Protein AF-A0A7X6W1H3-F1 (afdb_monomer_lite)

Sequence (76 aa):
MPQRLIPTGTCWCGCGGETGRGSFFLPGHDKVAESAVILVEYSGVPEFLAKHGYGPGGKNARQAFQEWRDKGKAAR

Secondary structure (DSSP, 8-state):
-PPPP---SB-TTTT-PBPPTT-SSSTTHHHHHHHHHHHHHHSSHHHHHHHTTBSTTSB-HHHHHHHHHHHHHHT-

pLDDT: mean 93.75, std 8.98, range [55.16, 98.5]

Foldseek 3Di:
DDDDDFAPQAAPLPPRDGDDHRDNHDVPSVVSSVQVCCCVVQVDDVSVQVVVQHDVVGDDPVVVVVVVVVVVVVVD

Structure (mmCIF, N/CA/C/O backbone):
data_AF-A0A7X6W1H3-F1
#
_entry.id   AF-A0A7X6W1H3-F1
#
loop_
_atom_site.group_PDB
_atom_site.id
_atom_site.type_symbol
_atom_site.label_atom_id
_atom_site.label_alt_id
_atom_site.label_comp_id
_atom_site.label_asym_id
_atom_site.label_entity_id
_atom_site.label_seq_id
_atom_site.pdbx_PDB_ins_code
_atom_site.Cartn_x
_atom_site.Cartn_y
_atom_site.Cartn_z
_atom_site.occupancy
_atom_site.B_iso_or_equiv
_atom_site.auth_seq_id
_atom_site.auth_comp_id
_atom_site.auth_asym_id
_atom_site.auth_atom_id
_atom_site.pdbx_PDB_model_num
ATOM 1 N N . MET A 1 1 ? 8.729 -20.820 8.117 1.00 55.50 1 MET A N 1
ATOM 2 C CA . MET A 1 1 ? 9.607 -19.629 8.129 1.00 55.50 1 MET A CA 1
ATOM 3 C C . MET A 1 1 ? 9.202 -18.770 6.939 1.00 55.50 1 MET A C 1
ATOM 5 O O . MET A 1 1 ? 9.286 -19.292 5.834 1.00 55.50 1 MET A O 1
ATOM 9 N N . PRO A 1 2 ? 8.672 -17.547 7.106 1.00 69.06 2 PRO A N 1
ATOM 10 C CA . PRO A 1 2 ? 8.355 -16.707 5.954 1.00 69.06 2 PRO A CA 1
ATOM 11 C C . PRO A 1 2 ? 9.652 -16.338 5.225 1.00 69.06 2 PRO A C 1
ATOM 13 O O . PRO A 1 2 ? 10.620 -15.902 5.852 1.00 69.06 2 PRO A O 1
ATOM 16 N N . GLN A 1 3 ? 9.684 -16.556 3.911 1.00 84.56 3 GLN A N 1
ATOM 17 C CA . GLN A 1 3 ? 10.822 -16.190 3.076 1.00 84.56 3 GLN A CA 1
ATOM 18 C C . GLN A 1 3 ? 10.989 -14.666 3.118 1.00 84.56 3 GLN A C 1
ATOM 20 O O . GLN A 1 3 ? 10.041 -13.923 2.860 1.00 84.56 3 GLN A O 1
ATOM 25 N N . ARG A 1 4 ? 12.188 -14.186 3.463 1.00 87.25 4 ARG A N 1
ATOM 26 C CA . ARG A 1 4 ? 12.483 -12.750 3.429 1.00 87.25 4 ARG A CA 1
ATOM 27 C C . ARG A 1 4 ? 12.453 -12.274 1.975 1.00 87.25 4 ARG A C 1
ATOM 29 O O . ARG A 1 4 ? 13.144 -12.845 1.137 1.00 87.25 4 ARG A O 1
ATOM 36 N N . LEU A 1 5 ? 11.687 -11.220 1.701 1.00 93.19 5 LEU A N 1
ATOM 37 C CA . LEU A 1 5 ? 11.704 -10.544 0.406 1.00 93.19 5 LEU A CA 1
ATOM 38 C C . LEU A 1 5 ? 13.042 -9.822 0.223 1.00 93.19 5 LEU A C 1
ATOM 40 O O . LEU A 1 5 ? 13.514 -9.152 1.144 1.00 93.19 5 LEU A O 1
ATOM 44 N N . ILE A 1 6 ? 13.643 -9.964 -0.959 1.00 93.19 6 ILE A N 1
ATOM 45 C CA . ILE A 1 6 ? 14.927 -9.354 -1.312 1.00 93.19 6 ILE A CA 1
ATOM 46 C C . ILE A 1 6 ? 14.707 -8.390 -2.486 1.00 93.19 6 ILE A C 1
ATOM 48 O O . ILE A 1 6 ? 14.112 -8.800 -3.485 1.00 93.19 6 ILE A O 1
ATOM 52 N N . PRO A 1 7 ? 15.162 -7.128 -2.391 1.00 95.12 7 PRO A N 1
ATOM 53 C CA . PRO A 1 7 ? 15.108 -6.182 -3.500 1.00 95.12 7 PRO A CA 1
ATOM 54 C C . PRO A 1 7 ? 15.869 -6.699 -4.721 1.00 95.12 7 PRO A C 1
ATOM 56 O O . PRO A 1 7 ? 17.002 -7.161 -4.598 1.00 95.12 7 PRO A O 1
ATOM 59 N N . THR A 1 8 ? 15.257 -6.595 -5.899 1.00 94.31 8 THR A N 1
ATOM 60 C CA . THR A 1 8 ? 15.805 -7.152 -7.148 1.00 94.31 8 THR A CA 1
ATOM 61 C C . THR A 1 8 ? 16.601 -6.144 -7.978 1.00 94.31 8 THR A C 1
ATOM 63 O O . THR A 1 8 ? 17.200 -6.528 -8.973 1.00 94.31 8 THR A O 1
ATOM 66 N N . GLY A 1 9 ? 16.605 -4.863 -7.593 1.00 95.94 9 GLY A N 1
ATOM 67 C CA . GLY A 1 9 ? 17.169 -3.769 -8.396 1.00 95.94 9 GLY A CA 1
ATOM 68 C C . GLY A 1 9 ? 16.210 -3.221 -9.459 1.00 95.94 9 GLY A C 1
ATOM 69 O O . GLY A 1 9 ? 16.559 -2.298 -10.183 1.00 95.94 9 GLY A O 1
ATOM 70 N N . THR A 1 10 ? 14.986 -3.745 -9.541 1.00 97.56 10 THR A N 1
ATOM 71 C CA . THR A 1 10 ? 13.943 -3.263 -10.456 1.00 97.56 10 THR A CA 1
ATOM 72 C C . THR A 1 10 ? 12.739 -2.801 -9.658 1.00 97.56 10 THR A C 1
ATOM 74 O O . THR A 1 10 ? 12.389 -3.412 -8.650 1.00 97.56 10 THR A O 1
ATOM 77 N N . CYS A 1 11 ? 12.078 -1.740 -10.112 1.00 97.94 11 CYS A N 1
ATOM 78 C CA . CYS A 1 11 ? 10.920 -1.192 -9.434 1.00 97.94 11 CYS A CA 1
ATOM 79 C C . CYS A 1 11 ? 9.726 -2.147 -9.515 1.00 97.94 11 CYS A C 1
ATOM 81 O O . CYS A 1 11 ? 9.207 -2.439 -10.595 1.00 97.94 11 CYS A O 1
ATOM 83 N N . TRP A 1 12 ? 9.241 -2.571 -8.350 1.00 97.44 12 TRP A N 1
ATOM 84 C CA . TRP A 1 12 ? 8.130 -3.518 -8.237 1.00 97.44 12 TRP A CA 1
ATOM 85 C C . TRP A 1 12 ? 6.755 -2.927 -8.567 1.00 97.44 12 TRP A C 1
ATOM 87 O O . TRP A 1 12 ? 5.781 -3.669 -8.602 1.00 97.44 12 TRP A O 1
ATOM 97 N N . CYS A 1 13 ? 6.647 -1.627 -8.871 1.00 97.31 13 CYS A N 1
ATOM 98 C CA . CYS A 1 13 ? 5.411 -1.103 -9.461 1.00 97.31 13 CYS A CA 1
ATOM 99 C C . CYS A 1 13 ? 5.206 -1.553 -10.917 1.00 97.31 13 CYS A C 1
ATOM 101 O O . CYS A 1 13 ? 4.148 -1.301 -11.482 1.00 97.31 13 CYS A O 1
ATOM 103 N N . GLY A 1 14 ? 6.212 -2.191 -11.531 1.00 96.25 14 GLY A N 1
ATOM 104 C CA . GLY A 1 14 ? 6.129 -2.725 -12.889 1.00 96.25 14 GLY A CA 1
ATOM 105 C C . GLY A 1 14 ? 6.557 -1.752 -13.988 1.00 96.25 14 GLY A C 1
ATOM 106 O O . GLY A 1 14 ? 6.520 -2.120 -15.156 1.00 96.25 14 GLY A O 1
ATOM 107 N N . CYS A 1 15 ? 7.021 -0.540 -13.657 1.00 97.06 15 CYS A N 1
ATOM 108 C CA . CYS A 1 15 ? 7.471 0.430 -14.666 1.00 97.06 15 CYS A CA 1
ATOM 109 C C . CYS A 1 15 ? 8.810 0.075 -15.340 1.00 97.06 15 CYS A C 1
ATOM 111 O O . CYS A 1 15 ? 9.229 0.769 -16.261 1.00 97.06 15 CYS A O 1
ATOM 113 N N . GLY A 1 16 ? 9.515 -0.952 -14.854 1.00 96.88 16 GLY A N 1
ATOM 114 C CA . GLY A 1 16 ? 10.826 -1.365 -15.365 1.00 96.88 16 GLY A CA 1
ATOM 115 C C . GLY A 1 16 ? 12.004 -0.481 -14.936 1.00 96.88 16 GLY A C 1
ATOM 116 O O . GLY A 1 16 ? 13.137 -0.778 -15.294 1.00 96.88 16 GLY A O 1
ATOM 117 N N . GLY A 1 17 ? 11.771 0.580 -14.157 1.00 97.50 17 GLY A N 1
ATOM 118 C CA . GLY A 1 17 ? 12.838 1.462 -13.678 1.00 97.50 17 GLY A CA 1
ATOM 119 C C . GLY A 1 17 ? 13.803 0.772 -12.707 1.00 97.50 17 GLY A C 1
ATOM 120 O O . GLY A 1 17 ? 13.388 -0.063 -11.903 1.00 97.50 17 GLY A O 1
ATOM 121 N N . GLU A 1 18 ? 15.083 1.143 -12.759 1.00 98.12 18 GLU A N 1
ATOM 122 C CA . GLU A 1 18 ? 16.121 0.623 -11.86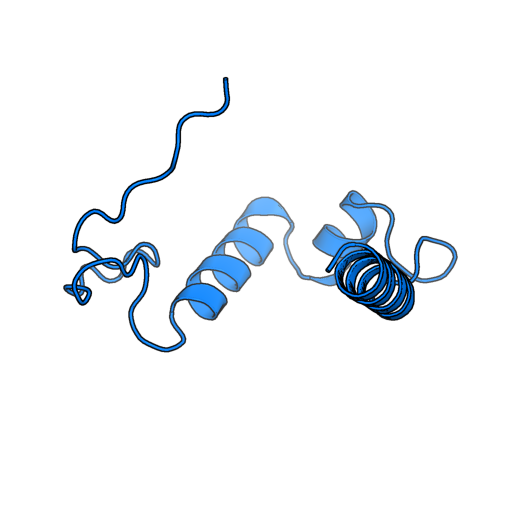0 1.00 98.12 18 GLU A CA 1
ATOM 123 C C . GLU A 1 18 ? 16.028 1.278 -10.474 1.00 98.12 18 GLU A C 1
ATOM 125 O O . GLU A 1 18 ? 15.917 2.500 -10.359 1.00 98.12 18 GLU A O 1
ATOM 130 N N . THR A 1 19 ? 16.057 0.477 -9.408 1.00 97.62 19 THR A N 1
ATOM 131 C CA . THR A 1 19 ? 15.998 0.977 -8.029 1.00 97.62 19 THR A CA 1
ATOM 132 C C . THR A 1 19 ? 17.378 1.048 -7.389 1.00 97.62 19 THR A C 1
ATOM 134 O O . THR A 1 19 ? 18.276 0.260 -7.675 1.00 97.62 19 THR A O 1
ATOM 137 N N . GLY A 1 20 ? 17.540 1.983 -6.449 1.00 94.25 20 GLY A N 1
ATOM 138 C CA . GLY A 1 20 ? 18.734 2.033 -5.609 1.00 94.25 20 GLY A CA 1
ATOM 139 C C . GLY A 1 20 ? 18.916 0.758 -4.775 1.00 94.25 20 GLY A C 1
ATOM 140 O O . GLY A 1 20 ? 17.955 0.047 -4.464 1.00 94.25 20 GLY A O 1
ATOM 141 N N . ARG A 1 21 ? 20.164 0.486 -4.370 1.00 92.50 21 ARG A N 1
ATOM 142 C CA . ARG A 1 21 ? 20.513 -0.685 -3.547 1.00 92.50 21 ARG A CA 1
ATOM 143 C C . ARG A 1 21 ? 19.615 -0.778 -2.314 1.00 92.50 21 ARG A C 1
ATOM 145 O O . ARG A 1 21 ? 19.494 0.176 -1.552 1.00 92.50 21 ARG A O 1
ATOM 152 N N . GLY A 1 22 ? 19.022 -1.950 -2.107 1.00 93.81 22 GLY A N 1
ATOM 153 C CA . GLY A 1 22 ? 18.155 -2.214 -0.959 1.00 93.81 22 GLY A CA 1
ATOM 154 C C . GLY A 1 22 ? 16.726 -1.671 -1.085 1.00 93.81 22 GLY A C 1
ATOM 155 O O . GLY A 1 22 ? 15.938 -1.892 -0.169 1.00 93.81 22 GLY A O 1
ATOM 156 N N . SER A 1 23 ? 16.363 -1.011 -2.192 1.00 96.38 23 SER A N 1
ATOM 157 C CA . SER A 1 23 ? 15.001 -0.513 -2.415 1.00 96.38 23 SER A CA 1
ATOM 158 C C . SER A 1 23 ? 14.203 -1.392 -3.376 1.00 96.38 23 SER A C 1
ATOM 160 O O . SER A 1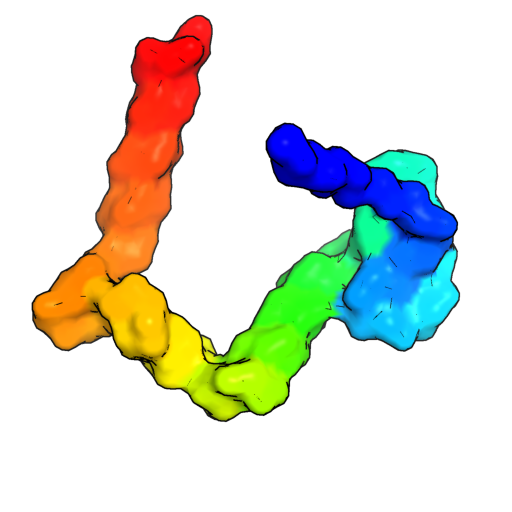 23 ? 14.685 -1.775 -4.442 1.00 96.38 23 SER A O 1
ATOM 162 N N . PHE A 1 24 ? 12.945 -1.658 -3.022 1.00 97.62 24 PHE A N 1
ATOM 163 C CA . PHE A 1 24 ? 11.967 -2.336 -3.881 1.00 97.62 24 PHE A CA 1
ATOM 164 C C . PHE A 1 24 ? 11.296 -1.385 -4.884 1.00 97.62 24 PHE A C 1
ATOM 166 O O . PHE A 1 24 ? 10.807 -1.812 -5.931 1.00 97.62 24 PHE A O 1
ATOM 173 N N . PHE A 1 25 ? 11.257 -0.089 -4.566 1.00 98.06 25 PHE A N 1
ATOM 174 C CA . PHE A 1 25 ? 10.499 0.906 -5.318 1.00 98.06 25 PHE A CA 1
ATOM 175 C C . PHE A 1 25 ? 11.341 2.148 -5.615 1.00 98.06 25 PHE A C 1
ATOM 177 O O . PHE A 1 25 ? 12.242 2.515 -4.856 1.00 98.06 25 PHE A O 1
ATOM 184 N N . LEU A 1 26 ? 11.025 2.809 -6.727 1.00 98.19 26 LEU A N 1
ATOM 185 C CA . LEU A 1 26 ? 11.396 4.204 -6.942 1.00 98.19 26 LEU A CA 1
ATOM 186 C C . LEU A 1 26 ? 10.588 5.109 -5.989 1.00 98.19 26 LEU A C 1
ATOM 188 O O . LEU A 1 26 ? 9.550 4.675 -5.477 1.00 98.19 26 LEU A O 1
ATOM 192 N N . PRO A 1 27 ? 11.028 6.354 -5.726 1.00 97.00 27 PRO A N 1
ATOM 193 C CA . PRO A 1 27 ? 10.324 7.258 -4.816 1.00 97.00 27 PRO A CA 1
ATOM 194 C C . PRO A 1 27 ? 8.834 7.416 -5.168 1.00 97.00 27 PRO A C 1
ATOM 196 O O . PRO A 1 27 ? 8.493 7.821 -6.274 1.00 97.00 27 PRO A O 1
ATOM 199 N N . GLY A 1 28 ? 7.949 7.071 -4.226 1.00 96.19 28 GLY A N 1
ATOM 200 C CA . GLY A 1 28 ? 6.488 7.162 -4.371 1.00 96.19 28 GLY A CA 1
ATOM 201 C C . GLY A 1 28 ? 5.824 6.038 -5.178 1.00 96.19 28 GLY A C 1
ATOM 202 O O . GLY A 1 28 ? 4.596 5.985 -5.263 1.00 96.19 28 GLY A O 1
ATOM 203 N N . HIS A 1 29 ? 6.596 5.121 -5.768 1.00 98.31 29 HIS A N 1
ATOM 204 C CA . HIS A 1 29 ? 6.049 4.040 -6.597 1.00 98.31 29 HIS A CA 1
ATOM 205 C C . HIS A 1 29 ? 5.436 2.897 -5.776 1.00 98.31 29 HIS A C 1
ATOM 207 O O . HIS A 1 29 ? 4.667 2.104 -6.318 1.00 98.31 29 HIS A O 1
ATOM 213 N N . ASP A 1 30 ? 5.728 2.824 -4.479 1.00 98.00 30 ASP A N 1
ATOM 214 C CA . ASP A 1 30 ? 5.061 1.923 -3.539 1.00 98.00 30 ASP A CA 1
ATOM 215 C C . ASP A 1 30 ? 3.552 2.201 -3.489 1.00 98.00 30 ASP A C 1
ATOM 217 O O . ASP A 1 30 ? 2.746 1.275 -3.569 1.00 98.00 30 ASP A O 1
ATOM 221 N N . LYS A 1 31 ? 3.156 3.480 -3.466 1.00 97.88 31 LYS A N 1
ATOM 222 C CA . LYS A 1 31 ? 1.744 3.883 -3.474 1.00 97.88 31 LYS A CA 1
ATOM 223 C C . LYS A 1 31 ? 1.050 3.666 -4.807 1.00 97.88 31 LYS A C 1
ATOM 225 O O . LYS A 1 31 ? -0.136 3.336 -4.820 1.00 97.88 31 LYS A O 1
ATOM 230 N N . VAL A 1 32 ? 1.782 3.784 -5.912 1.00 97.56 32 VAL A N 1
ATOM 231 C CA . VAL A 1 32 ? 1.272 3.420 -7.242 1.00 97.56 32 VAL A CA 1
ATOM 232 C C . VAL A 1 32 ? 0.973 1.923 -7.296 1.00 97.56 32 VAL A C 1
ATOM 234 O O . VAL A 1 32 ? -0.130 1.539 -7.679 1.00 97.56 32 VAL A O 1
ATOM 237 N N . ALA A 1 33 ? 1.919 1.088 -6.855 1.00 98.25 33 ALA A N 1
ATOM 238 C CA . ALA A 1 33 ? 1.746 -0.361 -6.816 1.00 98.25 33 ALA A CA 1
ATOM 239 C C . ALA A 1 33 ? 0.585 -0.778 -5.895 1.00 98.25 33 ALA A C 1
ATOM 241 O O . ALA A 1 33 ? -0.278 -1.550 -6.306 1.00 98.25 33 ALA A O 1
ATOM 242 N N . GLU A 1 34 ? 0.529 -0.225 -4.677 1.00 98.44 34 GLU A N 1
ATOM 243 C CA . GLU A 1 34 ? -0.553 -0.456 -3.708 1.00 98.44 34 GLU A CA 1
ATOM 244 C C . GLU A 1 34 ? -1.923 -0.121 -4.312 1.00 98.44 34 GLU A C 1
ATOM 246 O O . GLU A 1 34 ? -2.835 -0.947 -4.287 1.00 98.44 34 GLU A O 1
ATOM 251 N N . SER A 1 35 ? -2.052 1.064 -4.916 1.00 97.88 35 SER A N 1
ATOM 252 C CA . SER A 1 35 ? -3.311 1.519 -5.514 1.00 97.88 35 SER A CA 1
ATOM 253 C C . SER A 1 35 ? -3.732 0.649 -6.698 1.00 97.88 35 SER A C 1
ATOM 255 O O . SER A 1 35 ? -4.909 0.312 -6.815 1.00 97.88 35 SER A O 1
ATOM 257 N N . ALA A 1 36 ? -2.784 0.252 -7.554 1.00 98.00 36 ALA A N 1
ATOM 258 C CA . ALA A 1 36 ? -3.060 -0.615 -8.695 1.00 98.00 36 ALA A CA 1
ATOM 259 C C . ALA A 1 36 ? -3.609 -1.977 -8.246 1.00 98.00 36 ALA A C 1
ATOM 261 O O . ALA A 1 36 ? -4.638 -2.416 -8.755 1.00 98.00 36 ALA A O 1
ATOM 262 N N . VAL A 1 37 ? -2.980 -2.611 -7.251 1.00 98.25 37 VAL A N 1
ATOM 263 C CA . VAL A 1 37 ? -3.453 -3.892 -6.702 1.00 98.25 37 VAL A CA 1
ATOM 264 C C . VAL A 1 37 ? -4.827 -3.740 -6.052 1.00 98.25 37 VAL A C 1
ATOM 266 O O . VAL A 1 37 ? -5.699 -4.571 -6.287 1.00 98.25 37 VAL A O 1
ATOM 269 N N . ILE A 1 38 ? -5.059 -2.676 -5.276 1.00 98.50 38 ILE A N 1
ATOM 270 C CA . ILE A 1 38 ? -6.373 -2.421 -4.666 1.00 98.50 38 ILE A CA 1
ATOM 271 C C . ILE A 1 38 ? -7.462 -2.303 -5.740 1.00 98.50 38 ILE A C 1
ATOM 273 O O . ILE A 1 38 ? -8.521 -2.916 -5.611 1.00 98.50 38 ILE A O 1
ATOM 277 N N . LEU A 1 39 ? -7.208 -1.552 -6.811 1.00 98.19 39 LEU A N 1
ATOM 278 C CA . LEU A 1 39 ? -8.176 -1.383 -7.894 1.00 98.19 39 LEU A CA 1
ATOM 279 C C . LEU A 1 39 ? -8.446 -2.696 -8.636 1.00 98.19 39 LEU A C 1
ATOM 281 O O . LEU A 1 39 ? -9.606 -3.023 -8.865 1.00 98.19 39 LEU A O 1
ATOM 285 N N . VAL A 1 40 ? -7.405 -3.457 -8.980 1.00 98.12 40 VAL A N 1
ATOM 286 C CA . VAL A 1 40 ? -7.544 -4.710 -9.742 1.00 98.12 40 VAL A CA 1
ATOM 287 C C . VAL A 1 40 ? -8.226 -5.806 -8.918 1.00 98.12 40 VAL A C 1
ATOM 289 O O . VAL A 1 40 ? -9.128 -6.473 -9.414 1.00 98.12 40 VAL A O 1
ATOM 292 N N . GLU A 1 41 ? -7.835 -5.978 -7.655 1.00 98.31 41 GLU A N 1
ATOM 293 C CA . GLU A 1 41 ? -8.273 -7.114 -6.829 1.00 98.31 41 GLU A CA 1
ATOM 294 C C . GLU A 1 41 ? -9.541 -6.833 -6.010 1.00 98.31 41 GLU A C 1
ATOM 296 O O . GLU A 1 41 ? -10.213 -7.761 -5.546 1.00 98.31 41 GLU A O 1
ATOM 301 N N . TYR A 1 42 ? -9.852 -5.557 -5.773 1.00 97.69 42 TYR A N 1
ATOM 302 C CA . TYR A 1 42 ? -10.948 -5.150 -4.892 1.00 97.69 42 TYR A CA 1
ATOM 303 C C . TYR A 1 42 ? -11.909 -4.163 -5.549 1.00 97.69 42 TYR A C 1
ATOM 305 O O . TYR A 1 42 ? -12.937 -3.885 -4.958 1.00 97.69 42 TYR A O 1
ATOM 313 N N . SER A 1 43 ? -11.648 -3.666 -6.763 1.00 96.75 43 SER A N 1
ATOM 314 C CA . SER A 1 43 ? -12.438 -2.608 -7.430 1.00 96.75 43 SER A CA 1
ATOM 315 C C . SER A 1 43 ? -12.372 -1.223 -6.772 1.00 96.75 43 SER A C 1
ATOM 317 O O . SER A 1 43 ? -12.922 -0.266 -7.314 1.00 96.75 43 SER A O 1
ATOM 319 N N . GLY A 1 44 ? -11.663 -1.073 -5.650 1.00 97.62 44 GLY A N 1
ATOM 320 C CA . GLY A 1 44 ? -11.580 0.199 -4.945 1.00 97.62 44 GLY A CA 1
ATOM 321 C C . GLY A 1 44 ? -11.116 0.089 -3.498 1.00 97.62 44 GLY A C 1
ATOM 322 O O . GLY A 1 44 ? -11.051 -0.983 -2.894 1.00 97.62 44 GLY A O 1
ATOM 323 N N . VAL A 1 45 ? -10.780 1.250 -2.929 1.00 97.81 45 VAL A N 1
ATOM 324 C CA . VAL A 1 45 ? -10.417 1.379 -1.511 1.00 97.81 45 VAL A CA 1
ATOM 325 C C . VAL A 1 45 ? -11.588 1.015 -0.584 1.00 97.81 45 VAL A C 1
ATOM 327 O O . VAL A 1 45 ? -11.335 0.308 0.392 1.00 97.81 45 VAL A O 1
ATOM 330 N N . PRO A 1 46 ? -12.848 1.437 -0.830 1.00 97.44 46 PRO A N 1
ATOM 331 C CA . PRO A 1 46 ? -13.967 1.060 0.036 1.00 97.44 46 PRO A CA 1
ATOM 332 C C . PRO A 1 46 ? -14.164 -0.458 0.143 1.00 97.44 46 PRO A C 1
ATOM 334 O O . PRO A 1 46 ? -14.289 -0.984 1.249 1.00 97.44 46 PRO A O 1
ATOM 337 N N . GLU A 1 47 ? -14.122 -1.169 -0.980 1.00 98.12 47 GLU A N 1
ATOM 338 C CA . GLU A 1 47 ? -14.279 -2.622 -1.061 1.00 98.12 47 GLU A CA 1
ATOM 339 C C . GLU A 1 47 ? -13.101 -3.355 -0.413 1.00 98.12 47 GLU A C 1
ATOM 341 O O . GLU A 1 47 ? -13.300 -4.333 0.311 1.00 98.12 47 GLU A O 1
ATOM 346 N N . PHE A 1 48 ? -11.877 -2.856 -0.610 1.00 98.19 48 PHE A N 1
ATOM 347 C CA . PHE A 1 48 ? -10.697 -3.335 0.106 1.00 98.19 48 PHE A CA 1
ATOM 348 C C . PHE A 1 48 ? -10.883 -3.219 1.623 1.00 98.19 48 PHE A C 1
ATOM 350 O O . PHE A 1 48 ? -10.728 -4.204 2.349 1.00 98.19 48 PHE A O 1
ATOM 357 N N . LEU A 1 49 ? -11.286 -2.044 2.116 1.00 98.00 49 LEU A N 1
ATOM 358 C CA . LEU A 1 49 ? -11.525 -1.830 3.543 1.00 98.00 49 LEU A CA 1
ATOM 359 C C . LEU A 1 49 ? -12.610 -2.774 4.075 1.00 98.00 49 LEU A C 1
ATOM 361 O O . LEU A 1 49 ? -12.369 -3.471 5.067 1.00 98.00 49 LEU A O 1
ATOM 365 N N . ALA A 1 50 ? -13.752 -2.856 3.389 1.00 97.56 50 ALA A N 1
ATOM 366 C CA . ALA A 1 50 ? -14.860 -3.726 3.769 1.00 97.56 50 ALA A CA 1
ATOM 367 C C . ALA A 1 50 ? -14.438 -5.204 3.822 1.00 97.56 50 ALA A C 1
ATOM 369 O O . ALA A 1 50 ? -14.708 -5.884 4.815 1.00 97.56 50 ALA A O 1
ATOM 370 N N . LYS A 1 51 ? -13.690 -5.690 2.819 1.00 97.75 51 LYS A N 1
ATOM 371 C CA . LYS A 1 51 ? -13.175 -7.072 2.765 1.00 97.75 51 LYS A CA 1
ATOM 372 C C . LYS A 1 51 ? -12.224 -7.400 3.919 1.00 97.75 51 LYS A C 1
ATOM 374 O O . LYS A 1 51 ? -12.177 -8.542 4.368 1.00 97.75 51 LYS A O 1
ATOM 379 N N . HIS A 1 52 ? -11.516 -6.407 4.455 1.00 97.25 52 HIS A N 1
ATOM 380 C CA . HIS A 1 52 ? -10.667 -6.562 5.640 1.00 97.25 52 HIS A CA 1
ATOM 381 C C . HIS A 1 52 ? -11.385 -6.255 6.969 1.00 97.25 52 HIS A C 1
ATOM 383 O O . HIS A 1 52 ? -10.743 -6.224 8.028 1.00 97.25 52 HIS A O 1
ATOM 389 N N . GLY A 1 53 ? -12.708 -6.064 6.949 1.00 97.81 53 GLY A N 1
ATOM 390 C CA . GLY A 1 53 ? -13.537 -5.802 8.129 1.00 97.81 53 GLY A CA 1
ATOM 391 C C . GLY A 1 53 ? -13.411 -4.379 8.679 1.00 97.81 53 GLY A C 1
ATOM 392 O O . GLY A 1 53 ? -13.669 -4.158 9.865 1.00 97.81 53 GLY A O 1
ATOM 393 N N . TYR A 1 54 ? -12.958 -3.432 7.859 1.00 98.12 54 TYR A N 1
ATOM 394 C CA . TYR A 1 54 ? -12.928 -2.003 8.167 1.00 98.12 54 TYR A CA 1
ATOM 395 C C . TYR A 1 54 ? -14.112 -1.286 7.513 1.00 98.12 54 TYR A C 1
ATOM 397 O O . TYR A 1 54 ? -14.578 -1.684 6.451 1.00 98.12 54 TYR A O 1
ATOM 405 N N . GLY A 1 55 ? -14.578 -0.200 8.129 1.00 95.94 55 GLY A N 1
ATOM 406 C CA . GLY A 1 55 ? -15.668 0.622 7.595 1.00 95.94 55 GLY A CA 1
ATOM 407 C C . GLY A 1 55 ? -16.626 1.112 8.683 1.00 95.94 55 GLY A C 1
ATOM 408 O O . GLY A 1 55 ? -16.391 0.855 9.868 1.00 95.94 55 GLY A O 1
ATOM 409 N N . PRO A 1 56 ? -17.704 1.824 8.313 1.00 94.50 56 PRO A N 1
ATOM 410 C CA . PRO A 1 56 ? -18.748 2.228 9.253 1.00 94.50 56 PRO A CA 1
ATOM 411 C C . PRO A 1 56 ? -19.374 1.001 9.935 1.00 94.50 56 PRO A C 1
ATOM 413 O O . PRO A 1 56 ? -19.865 0.102 9.262 1.00 94.50 56 PRO A O 1
ATOM 416 N N . GLY A 1 57 ? -19.316 0.936 11.267 1.00 91.94 57 GLY A N 1
ATOM 417 C CA . GLY A 1 57 ? -19.788 -0.218 12.050 1.00 91.94 57 GLY A CA 1
ATOM 418 C C . GLY A 1 57 ? -18.808 -1.398 12.138 1.00 91.94 57 GLY A C 1
ATOM 419 O O . GLY A 1 57 ? -19.057 -2.334 12.892 1.00 91.94 57 GLY A O 1
ATOM 420 N N . GLY A 1 58 ? -17.687 -1.347 11.412 1.00 95.00 58 GLY A N 1
ATOM 421 C CA . GLY A 1 58 ? -16.584 -2.301 11.514 1.00 95.00 58 GLY A CA 1
ATOM 422 C C . GLY A 1 58 ? -15.402 -1.744 12.307 1.00 95.00 58 GLY A C 1
ATOM 423 O O . GLY A 1 58 ? -15.523 -0.811 13.105 1.00 95.00 58 GLY A O 1
ATOM 424 N N . LYS A 1 59 ? -14.212 -2.298 12.059 1.00 97.25 59 LYS A N 1
ATOM 425 C CA . LYS A 1 59 ? -12.969 -1.774 12.638 1.00 97.25 59 LYS A CA 1
ATOM 426 C C . LYS A 1 59 ? -12.694 -0.365 12.110 1.00 97.25 59 LYS A C 1
ATOM 428 O O . LYS A 1 59 ? -12.816 -0.094 10.914 1.00 97.25 59 LYS A O 1
ATOM 433 N N . ASN A 1 60 ? -12.225 0.519 12.987 1.00 97.12 60 ASN A N 1
ATOM 434 C CA . ASN A 1 60 ? -11.748 1.838 12.590 1.00 97.12 60 ASN A CA 1
ATOM 435 C C . ASN A 1 60 ? -10.260 1.769 12.203 1.00 97.12 60 ASN A C 1
ATOM 437 O O . ASN A 1 60 ? -9.409 1.448 13.031 1.00 97.12 60 ASN A O 1
ATOM 441 N N . ALA A 1 61 ? -9.934 2.083 10.945 1.00 96.69 61 ALA A N 1
ATOM 442 C CA . ALA A 1 61 ? -8.565 1.981 10.431 1.00 96.69 61 ALA A CA 1
ATOM 443 C C . ALA A 1 61 ? -7.585 2.929 11.145 1.00 96.69 61 ALA A C 1
ATOM 445 O O . ALA A 1 61 ? -6.459 2.540 11.457 1.00 96.69 61 ALA A O 1
ATOM 446 N N . ARG A 1 62 ? -8.021 4.156 11.463 1.00 96.56 62 ARG A N 1
ATOM 447 C CA . ARG A 1 62 ? -7.190 5.150 12.156 1.00 96.56 62 ARG A CA 1
ATOM 448 C C . ARG A 1 62 ? -6.886 4.724 13.589 1.00 96.56 62 ARG A C 1
ATOM 450 O O . ARG A 1 62 ? -5.744 4.839 14.026 1.00 96.56 62 ARG A O 1
ATOM 457 N N . GLN A 1 63 ? -7.887 4.217 14.300 1.00 97.06 63 GLN A N 1
ATOM 458 C CA . GLN A 1 63 ? -7.711 3.697 15.652 1.00 97.06 63 GLN A CA 1
ATOM 459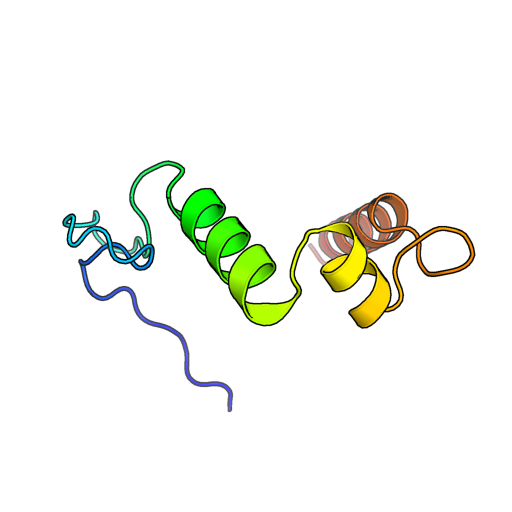 C C . GLN A 1 63 ? -6.794 2.468 15.658 1.00 97.06 63 GLN A C 1
ATOM 461 O O . GLN A 1 63 ? -5.840 2.431 16.429 1.00 97.06 63 GLN A O 1
ATOM 466 N N . ALA A 1 64 ? -7.011 1.512 14.748 1.00 96.00 64 A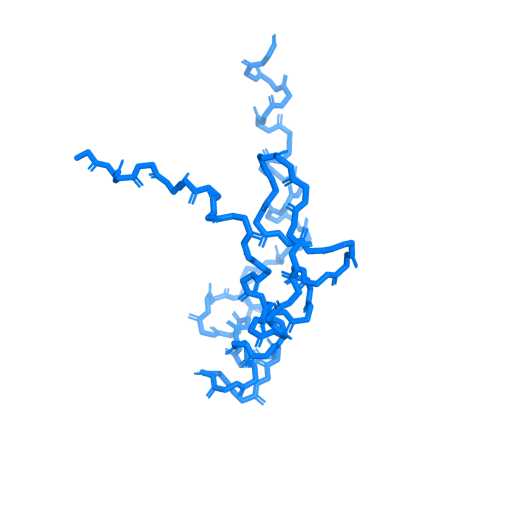LA A N 1
ATOM 467 C CA . ALA A 1 64 ? -6.165 0.325 14.635 1.00 96.00 64 ALA A CA 1
ATOM 468 C C . ALA A 1 64 ? -4.689 0.688 14.380 1.00 96.00 64 ALA A C 1
ATOM 470 O O . ALA A 1 64 ? -3.787 0.099 14.977 1.00 96.00 64 ALA A O 1
ATOM 471 N N . PHE A 1 65 ? -4.435 1.694 13.534 1.00 95.94 65 PHE A N 1
ATOM 472 C CA . PHE A 1 65 ? -3.084 2.207 13.305 1.00 95.94 65 PHE A CA 1
ATOM 473 C C . PHE A 1 65 ? -2.478 2.845 14.563 1.00 95.94 65 PHE A C 1
ATOM 475 O O . PHE A 1 65 ? -1.311 2.606 14.877 1.00 95.94 65 PHE A O 1
ATOM 482 N N . GLN A 1 66 ? -3.269 3.625 15.305 1.00 97.19 66 GLN A N 1
ATOM 483 C CA . GLN A 1 66 ? -2.830 4.250 16.552 1.00 97.19 66 GLN A CA 1
ATOM 484 C C . GLN A 1 66 ? -2.425 3.203 17.598 1.00 97.19 66 GLN A C 1
ATOM 486 O O . GLN A 1 66 ? -1.335 3.295 18.162 1.00 97.19 66 GLN A O 1
ATOM 491 N N . GLU A 1 67 ? -3.261 2.189 17.811 1.00 96.19 67 GLU A N 1
ATOM 492 C CA . GLU A 1 67 ? -3.004 1.109 18.768 1.00 96.19 67 GLU A CA 1
ATOM 493 C C . GLU A 1 67 ? -1.756 0.296 18.399 1.00 96.19 67 GLU A C 1
ATOM 495 O O . GLU A 1 67 ? -0.939 -0.024 19.264 1.00 96.19 67 GLU A O 1
ATOM 500 N N . TRP A 1 68 ? -1.575 -0.023 17.112 1.00 94.19 68 TRP A N 1
ATOM 501 C CA . TRP A 1 68 ? -0.373 -0.707 16.629 1.00 94.19 68 TRP A CA 1
ATOM 502 C C . TRP A 1 68 ? 0.895 0.116 16.897 1.00 94.19 68 TRP A C 1
ATOM 504 O O . TRP A 1 68 ? 1.889 -0.413 17.403 1.00 94.19 68 TRP A O 1
ATOM 514 N N . ARG A 1 69 ? 0.844 1.423 16.620 1.00 93.81 69 ARG A N 1
ATOM 515 C CA . ARG A 1 69 ? 1.961 2.345 16.854 1.00 93.81 69 ARG A CA 1
ATOM 516 C C . ARG A 1 69 ? 2.337 2.424 18.333 1.00 93.81 69 ARG A C 1
ATOM 518 O O . ARG A 1 69 ? 3.523 2.439 18.660 1.00 93.81 69 ARG A O 1
ATOM 525 N N . ASP A 1 70 ? 1.345 2.482 19.215 1.00 94.81 70 ASP A N 1
ATOM 526 C CA . ASP A 1 70 ?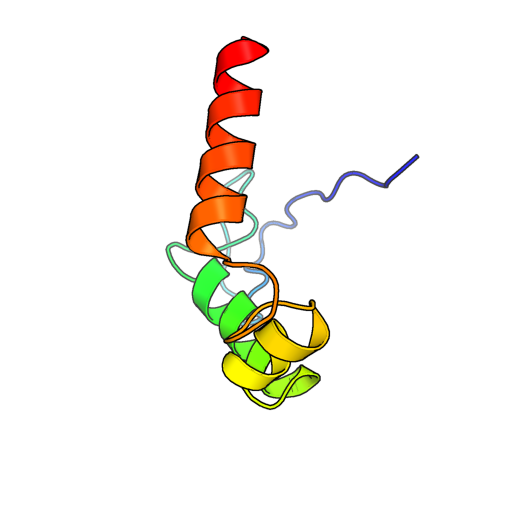 1.572 2.631 20.654 1.00 94.81 70 ASP A CA 1
ATOM 527 C C . ASP A 1 70 ? 2.157 1.348 21.262 1.00 94.81 70 ASP A C 1
ATOM 529 O O . ASP A 1 70 ? 3.093 1.419 22.060 1.00 94.81 70 ASP A O 1
ATOM 533 N N . LYS A 1 71 ? 1.722 0.172 20.789 1.00 89.44 71 LYS A N 1
ATOM 534 C CA . LYS A 1 71 ? 2.350 -1.118 21.134 1.00 89.44 71 LYS A CA 1
ATOM 535 C C . LYS A 1 71 ? 3.820 -1.178 20.714 1.00 89.44 71 LYS A C 1
ATOM 537 O O . LYS A 1 71 ? 4.652 -1.647 21.483 1.00 89.44 71 LYS A O 1
ATOM 542 N N . GLY A 1 72 ? 4.152 -0.674 19.524 1.00 85.44 72 GLY A N 1
ATOM 543 C CA . GLY A 1 72 ? 5.536 -0.616 19.044 1.00 85.44 72 GLY A CA 1
ATOM 544 C C . GLY A 1 72 ? 6.440 0.292 19.887 1.00 85.44 72 GLY A C 1
ATOM 545 O O . GLY A 1 72 ? 7.620 -0.005 20.045 1.00 85.44 72 GLY A O 1
ATOM 546 N N . LYS A 1 73 ? 5.893 1.370 20.466 1.00 76.31 73 LYS A N 1
ATOM 547 C CA . LYS A 1 73 ? 6.624 2.237 21.405 1.00 76.31 73 LYS A CA 1
ATOM 548 C C . LYS A 1 73 ? 6.834 1.584 22.768 1.00 76.31 73 LYS A C 1
ATOM 550 O O . LYS A 1 73 ? 7.890 1.772 23.347 1.00 76.31 73 LYS A O 1
ATOM 555 N N . ALA A 1 74 ? 5.850 0.839 23.267 1.00 70.62 74 ALA A N 1
ATOM 556 C CA . ALA A 1 74 ? 5.947 0.157 24.558 1.00 70.62 74 ALA A CA 1
ATOM 557 C C . ALA A 1 74 ? 6.931 -1.030 24.551 1.00 70.62 74 ALA A C 1
ATOM 559 O O . ALA A 1 74 ? 7.376 -1.461 25.609 1.00 70.62 74 ALA A O 1
ATOM 560 N N . ALA A 1 75 ? 7.252 -1.568 23.371 1.00 66.38 75 ALA A N 1
ATOM 561 C CA . ALA A 1 75 ? 8.169 -2.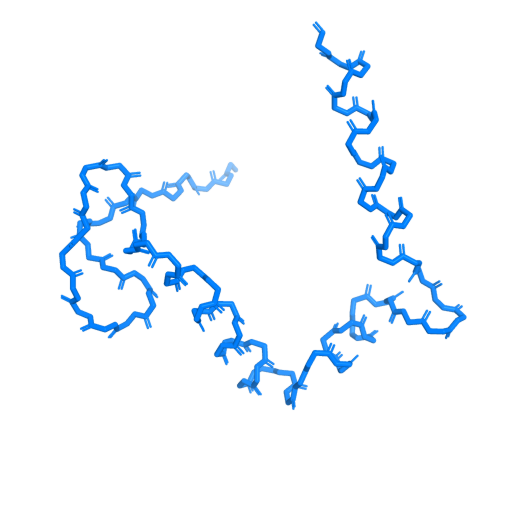694 23.189 1.00 66.38 75 ALA A CA 1
ATOM 562 C C . ALA A 1 75 ? 9.633 -2.285 22.908 1.00 66.38 75 ALA A C 1
ATOM 564 O O . ALA A 1 75 ? 10.457 -3.162 22.649 1.00 66.38 75 ALA A O 1
ATOM 565 N N . ARG A 1 76 ? 9.945 -0.982 22.905 1.00 55.16 76 ARG A N 1
ATOM 566 C CA . ARG A 1 76 ? 11.275 -0.420 22.627 1.00 55.16 76 ARG A CA 1
ATOM 567 C C . ARG A 1 76 ? 11.854 0.233 23.873 1.00 55.16 76 ARG A C 1
ATOM 569 O O . ARG A 1 76 ? 13.089 0.137 24.030 1.00 55.16 76 ARG A O 1
#

Radius of gyration: 16.06 Å; chains: 1; bounding box: 40×27×40 Å